Protein AF-A0A2M8UZ68-F1 (afdb_monomer_lite)

Structure (mmCIF, N/CA/C/O backbone):
data_AF-A0A2M8UZ68-F1
#
_entry.id   AF-A0A2M8UZ68-F1
#
loop_
_atom_site.group_PDB
_atom_site.id
_atom_site.type_symbol
_atom_site.label_atom_id
_atom_site.label_alt_id
_atom_site.label_comp_id
_atom_site.label_asym_id
_atom_site.label_entity_id
_atom_site.label_seq_id
_atom_site.pdbx_PDB_ins_code
_atom_site.Cartn_x
_atom_site.Cartn_y
_atom_site.Cartn_z
_atom_site.occupancy
_atom_site.B_iso_or_equiv
_atom_site.auth_seq_id
_atom_site.auth_comp_id
_atom_site.auth_asym_id
_atom_site.auth_atom_id
_atom_site.pdbx_PDB_model_num
ATOM 1 N N . MET A 1 1 ? -15.312 -3.853 22.087 1.00 61.69 1 MET A N 1
ATOM 2 C CA . MET A 1 1 ? -14.100 -3.224 21.516 1.00 61.69 1 MET A CA 1
ATOM 3 C C . MET A 1 1 ? -14.552 -2.091 20.609 1.00 61.69 1 MET A C 1
ATOM 5 O O . MET A 1 1 ? -15.529 -2.279 19.895 1.00 61.69 1 MET A O 1
ATOM 9 N N . SER A 1 2 ? -13.934 -0.913 20.696 1.00 82.25 2 SER A N 1
ATOM 10 C CA . SER A 1 2 ? -14.302 0.261 19.891 1.00 82.25 2 SER A CA 1
ATOM 11 C C . SER A 1 2 ? -13.778 0.141 18.457 1.00 82.25 2 SER A C 1
ATOM 13 O O . SER A 1 2 ? -12.652 -0.306 18.260 1.00 82.25 2 SER A O 1
ATOM 15 N N . SER A 1 3 ? -14.574 0.559 17.471 1.00 93.19 3 SER A N 1
ATOM 16 C CA . SER A 1 3 ? -14.161 0.658 16.062 1.00 93.19 3 SER A CA 1
ATOM 17 C C . SER A 1 3 ? -12.955 1.586 15.877 1.00 93.19 3 SER A C 1
ATOM 19 O O . SER A 1 3 ? -12.861 2.602 16.571 1.00 93.19 3 SER A O 1
ATOM 21 N N . LEU A 1 4 ? -12.098 1.303 14.895 1.00 96.62 4 LEU A N 1
ATOM 22 C CA . LEU A 1 4 ? -10.994 2.185 14.511 1.00 96.62 4 LEU A CA 1
ATOM 23 C C . LEU A 1 4 ? -11.495 3.347 13.645 1.00 96.62 4 LEU A C 1
ATOM 25 O O . LEU A 1 4 ? -12.476 3.216 12.911 1.00 96.62 4 LEU A O 1
ATOM 29 N N . SER A 1 5 ? -10.818 4.492 13.734 1.00 97.25 5 SER A N 1
ATOM 30 C CA . SER A 1 5 ? -11.102 5.665 12.900 1.00 97.25 5 SER A CA 1
ATOM 31 C C . SER A 1 5 ? -10.325 5.625 11.582 1.00 97.25 5 SER A C 1
ATOM 33 O O . SER A 1 5 ? -9.269 4.995 11.511 1.00 97.25 5 SER A O 1
ATOM 35 N N . ALA A 1 6 ? -10.788 6.362 10.568 1.00 97.00 6 ALA A N 1
ATOM 36 C CA . ALA A 1 6 ? -10.039 6.569 9.325 1.00 97.00 6 ALA A CA 1
ATOM 37 C C . ALA A 1 6 ? -8.617 7.092 9.568 1.00 97.00 6 ALA A C 1
ATOM 39 O O . ALA A 1 6 ? -7.678 6.613 8.943 1.00 97.00 6 ALA A O 1
ATOM 40 N N . GLN A 1 7 ? -8.443 8.008 10.527 1.00 96.44 7 GLN A N 1
ATOM 41 C CA . GLN A 1 7 ? -7.131 8.548 10.888 1.00 96.44 7 GLN A CA 1
ATOM 42 C C . GLN A 1 7 ? -6.186 7.461 11.421 1.00 96.44 7 GLN A C 1
ATOM 44 O O . GLN A 1 7 ? -5.006 7.449 11.084 1.00 96.44 7 GLN A O 1
ATOM 49 N N . THR A 1 8 ? -6.708 6.528 12.220 1.00 97.00 8 THR A N 1
ATOM 50 C CA . THR A 1 8 ? -5.933 5.404 12.766 1.00 97.00 8 THR A CA 1
ATOM 51 C C . THR A 1 8 ? -5.469 4.447 11.666 1.00 97.00 8 THR A C 1
ATOM 53 O O . THR A 1 8 ? -4.382 3.890 11.756 1.00 97.00 8 THR A O 1
ATOM 56 N N . VAL A 1 9 ? -6.278 4.258 10.621 1.00 97.56 9 VAL A N 1
ATOM 57 C CA . VAL A 1 9 ? -5.928 3.422 9.460 1.00 97.56 9 VAL A CA 1
ATOM 58 C C . VAL A 1 9 ? -5.014 4.162 8.478 1.00 97.56 9 VAL A C 1
ATOM 60 O O . VAL A 1 9 ? -4.151 3.549 7.857 1.00 97.56 9 VAL A O 1
ATOM 63 N N . LEU A 1 10 ? -5.175 5.479 8.348 1.00 97.88 10 LEU A N 1
ATOM 64 C CA . LEU A 1 10 ? -4.382 6.333 7.464 1.00 97.88 10 LEU A CA 1
ATOM 65 C C . LEU A 1 10 ? -2.892 6.283 7.802 1.00 97.88 10 LEU A C 1
ATOM 67 O O . LEU A 1 10 ? -2.064 6.150 6.904 1.00 97.88 10 LEU A O 1
ATOM 71 N N . GLU A 1 11 ? -2.561 6.403 9.086 1.00 97.00 11 GLU A N 1
ATOM 72 C CA . GLU A 1 11 ? -1.183 6.505 9.567 1.00 97.00 11 GLU A CA 1
ATOM 73 C C . GLU A 1 11 ? -0.270 5.360 9.085 1.00 97.00 11 GLU A C 1
ATOM 75 O O . GLU A 1 11 ? 0.751 5.659 8.460 1.00 97.00 11 GLU A O 1
ATOM 80 N N . PRO A 1 12 ? -0.606 4.066 9.263 1.00 97.75 12 PRO A N 1
ATOM 81 C CA . PRO A 1 12 ? 0.246 2.984 8.775 1.00 97.75 12 PRO A CA 1
ATOM 82 C C . PRO A 1 12 ? 0.365 2.951 7.245 1.00 97.75 12 PRO A C 1
ATOM 84 O O . PRO A 1 12 ? 1.446 2.661 6.735 1.00 97.75 12 PRO A O 1
ATOM 87 N N . VAL A 1 13 ? -0.697 3.282 6.499 1.00 98.00 13 VAL A N 1
ATOM 88 C CA . VAL A 1 13 ? -0.653 3.331 5.024 1.00 98.00 13 VAL A CA 1
ATOM 89 C C . VAL A 1 13 ? 0.285 4.444 4.553 1.00 98.00 13 VAL A C 1
ATOM 91 O O . VAL A 1 13 ? 1.132 4.225 3.685 1.00 98.00 13 VAL A O 1
ATOM 94 N N . TYR A 1 14 ? 0.165 5.630 5.153 1.00 98.12 14 TYR A N 1
ATOM 95 C CA . TYR A 1 14 ? 1.011 6.778 4.852 1.00 98.12 14 TYR A CA 1
ATOM 96 C C . TYR A 1 14 ? 2.478 6.509 5.204 1.00 98.12 14 TYR A C 1
ATOM 98 O O . TYR A 1 14 ? 3.354 6.710 4.362 1.00 98.12 14 TYR A O 1
ATOM 106 N N . ASN A 1 15 ? 2.751 6.006 6.410 1.00 97.62 15 ASN A N 1
ATOM 107 C CA . ASN A 1 15 ? 4.111 5.707 6.857 1.00 97.62 15 ASN A CA 1
ATOM 108 C C . ASN A 1 15 ? 4.765 4.650 5.962 1.00 97.62 15 ASN A C 1
ATOM 110 O O . ASN A 1 15 ? 5.896 4.842 5.516 1.00 97.62 15 ASN A O 1
ATOM 114 N N . PHE A 1 16 ? 4.035 3.587 5.611 1.00 98.31 16 PHE A N 1
ATOM 115 C CA . PHE A 1 16 ? 4.527 2.567 4.690 1.00 98.31 16 PHE A CA 1
ATOM 116 C C . PHE A 1 16 ? 4.886 3.157 3.320 1.00 98.31 16 PHE A C 1
ATOM 118 O O . PHE A 1 16 ? 5.974 2.894 2.808 1.00 98.31 16 PHE A O 1
ATOM 125 N N . LEU A 1 17 ? 4.010 3.988 2.740 1.00 97.81 17 LEU A N 1
ATOM 126 C CA . LEU A 1 17 ? 4.255 4.667 1.463 1.00 97.81 17 LEU A CA 1
ATOM 127 C C . LEU A 1 17 ? 5.515 5.545 1.516 1.00 97.81 17 LEU A C 1
ATOM 129 O O . LEU A 1 17 ? 6.355 5.469 0.619 1.00 97.81 17 LEU A O 1
ATOM 133 N N . GLN A 1 18 ? 5.663 6.359 2.564 1.00 97.50 18 GLN A N 1
ATOM 134 C CA . GLN A 1 18 ? 6.816 7.249 2.721 1.00 97.50 18 GLN A CA 1
ATOM 135 C C . GLN A 1 18 ? 8.120 6.472 2.908 1.00 97.50 18 GLN A C 1
ATOM 137 O O . GLN A 1 18 ? 9.122 6.796 2.275 1.00 97.50 18 GLN A O 1
ATOM 142 N N . MET A 1 19 ? 8.112 5.423 3.730 1.00 96.75 19 MET A N 1
ATOM 143 C CA . MET A 1 19 ? 9.304 4.615 3.980 1.00 96.75 19 MET A CA 1
ATOM 144 C C . MET A 1 19 ? 9.701 3.760 2.774 1.00 96.75 19 MET A C 1
ATOM 146 O O . MET A 1 19 ? 10.891 3.591 2.518 1.00 96.75 19 MET A O 1
ATOM 150 N N . ALA A 1 20 ? 8.730 3.214 2.036 1.00 96.75 20 ALA A N 1
ATOM 151 C CA . ALA A 1 20 ? 9.011 2.407 0.855 1.00 96.75 20 ALA A CA 1
ATOM 152 C C . ALA A 1 20 ? 9.460 3.273 -0.328 1.00 96.75 20 ALA A C 1
ATOM 154 O O . ALA A 1 20 ? 10.416 2.912 -1.010 1.00 96.75 20 ALA A O 1
ATOM 155 N N . TYR A 1 21 ? 8.783 4.402 -0.572 1.00 97.19 21 TYR A N 1
ATOM 156 C CA . TYR A 1 21 ? 8.878 5.107 -1.852 1.00 97.19 21 TYR A CA 1
ATOM 157 C C . TYR A 1 21 ? 9.070 6.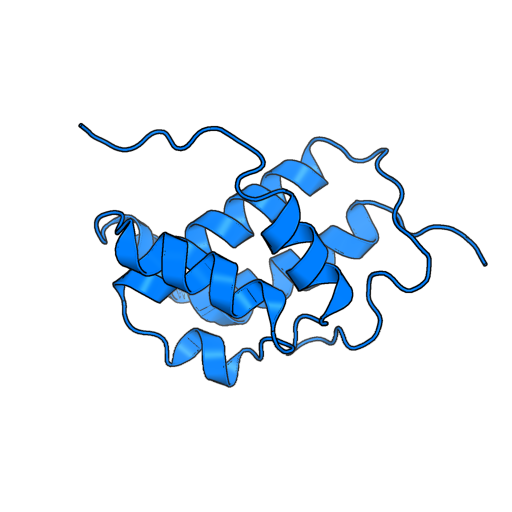619 -1.760 1.00 97.19 21 TYR A C 1
ATOM 159 O O . TYR A 1 21 ? 9.281 7.233 -2.800 1.00 97.19 21 TYR A O 1
ATOM 167 N N . GLY A 1 22 ? 9.034 7.241 -0.577 1.00 94.25 22 GLY A N 1
ATOM 168 C CA . GLY A 1 22 ? 9.087 8.704 -0.411 1.00 94.25 22 GLY A CA 1
ATOM 169 C C . GLY A 1 22 ? 10.144 9.409 -1.282 1.00 94.25 22 GLY A C 1
ATOM 170 O O . GLY A 1 22 ? 9.782 10.313 -2.039 1.00 94.25 22 GLY A O 1
ATOM 171 N N . PRO A 1 23 ? 11.418 8.965 -1.272 1.00 93.31 23 PRO A N 1
ATOM 172 C CA . PRO A 1 23 ? 12.470 9.544 -2.115 1.00 93.31 23 PRO A CA 1
ATOM 173 C C . PRO A 1 23 ? 12.284 9.329 -3.627 1.00 93.31 23 PRO A C 1
ATOM 175 O O . PRO A 1 23 ? 12.789 10.121 -4.419 1.00 93.31 23 PRO A O 1
ATOM 178 N N . GLU A 1 24 ? 11.576 8.273 -4.039 1.00 94.25 24 GLU A N 1
ATOM 179 C CA . GLU A 1 24 ? 11.405 7.863 -5.441 1.00 94.25 24 GLU A CA 1
ATOM 180 C C . GLU A 1 24 ? 10.017 8.176 -6.030 1.00 94.25 24 GLU A C 1
ATOM 182 O O . GLU A 1 24 ? 9.823 7.984 -7.229 1.00 94.25 24 GLU A O 1
ATOM 187 N N . LEU A 1 25 ? 9.074 8.733 -5.253 1.00 93.06 25 LEU A N 1
ATOM 188 C CA . LEU A 1 25 ? 7.695 9.004 -5.700 1.00 93.06 25 LEU A CA 1
ATOM 189 C C . LEU A 1 25 ? 7.628 9.801 -7.010 1.00 93.06 25 LEU A C 1
ATOM 191 O O . LEU A 1 25 ? 6.878 9.437 -7.912 1.00 93.06 25 LEU A O 1
ATOM 195 N N . LYS A 1 26 ? 8.434 10.863 -7.144 1.00 91.88 26 LYS A N 1
ATOM 196 C CA . LYS A 1 26 ? 8.465 11.685 -8.369 1.00 91.88 26 LYS A CA 1
ATOM 197 C C . LYS A 1 26 ? 8.923 10.891 -9.593 1.00 91.88 26 LYS A C 1
ATOM 199 O O . LYS A 1 26 ? 8.412 11.108 -10.685 1.00 91.88 26 LYS A O 1
ATOM 204 N N . THR A 1 27 ? 9.874 9.981 -9.412 1.00 94.38 27 THR A N 1
ATOM 205 C CA . THR A 1 27 ? 10.383 9.124 -10.488 1.00 94.38 27 THR A CA 1
ATOM 206 C C . THR A 1 27 ? 9.360 8.049 -10.849 1.00 94.38 27 THR A C 1
ATOM 208 O O . THR A 1 27 ? 9.123 7.795 -12.025 1.00 94.38 27 THR A O 1
ATOM 211 N N . LEU A 1 28 ? 8.697 7.454 -9.854 1.00 94.00 28 LEU A N 1
ATOM 212 C CA . LEU A 1 28 ? 7.665 6.436 -10.067 1.00 94.00 28 LEU A CA 1
ATOM 213 C C . LEU A 1 28 ? 6.436 6.973 -10.814 1.00 94.00 28 LEU A C 1
ATOM 215 O O . LEU A 1 28 ? 5.844 6.234 -11.597 1.00 94.00 28 LEU A O 1
ATOM 219 N N . GLN A 1 29 ? 6.097 8.255 -10.642 1.00 89.06 29 GLN A N 1
ATOM 220 C CA . GLN A 1 29 ? 5.032 8.932 -11.399 1.00 89.06 29 GLN A CA 1
ATOM 221 C C . GLN A 1 29 ? 5.312 9.029 -12.907 1.00 89.06 29 GLN A C 1
ATOM 223 O O . GLN A 1 29 ? 4.384 9.232 -13.684 1.00 89.06 29 GLN A O 1
ATOM 228 N N . GLN A 1 30 ? 6.573 8.903 -13.328 1.00 92.12 30 GLN A N 1
ATOM 229 C CA . GLN A 1 30 ? 6.958 8.921 -14.743 1.00 92.12 30 GLN A CA 1
ATOM 230 C C . GLN A 1 30 ? 6.916 7.529 -15.383 1.00 92.12 30 GLN A C 1
ATOM 232 O O . GLN A 1 30 ? 6.984 7.416 -16.606 1.00 92.12 30 GLN A O 1
ATOM 237 N N . VAL A 1 31 ? 6.828 6.466 -14.579 1.00 93.44 31 VAL A N 1
ATOM 238 C CA . VAL A 1 31 ? 6.709 5.098 -15.086 1.00 93.44 31 VAL A CA 1
ATOM 239 C C . VAL A 1 31 ? 5.288 4.910 -15.630 1.00 93.44 31 VAL A C 1
ATOM 241 O O . VAL A 1 31 ? 4.334 5.142 -14.885 1.00 93.44 31 VAL A O 1
ATOM 244 N N . PRO A 1 32 ? 5.116 4.489 -16.899 1.00 91.31 32 PRO A N 1
ATOM 245 C CA . PRO A 1 32 ? 3.794 4.263 -17.469 1.00 91.31 32 PRO A CA 1
ATOM 246 C C . PRO A 1 32 ? 2.991 3.238 -16.670 1.00 91.31 32 PRO A C 1
ATOM 248 O O . PRO A 1 32 ? 3.532 2.237 -16.190 1.00 91.31 32 PRO A O 1
ATOM 251 N N . PHE A 1 33 ? 1.684 3.469 -16.571 1.00 90.12 33 PHE A N 1
ATOM 252 C CA . PHE A 1 33 ? 0.784 2.522 -15.929 1.00 90.12 33 PHE A CA 1
ATOM 253 C C . PHE A 1 33 ? 0.792 1.176 -16.664 1.00 90.12 33 PHE A C 1
ATOM 255 O O . PHE A 1 33 ? 0.755 1.119 -17.892 1.00 90.12 33 PHE A O 1
ATOM 262 N N . SER A 1 34 ? 0.805 0.085 -15.900 1.00 94.12 34 SER A N 1
ATOM 263 C CA . SER A 1 34 ? 0.823 -1.281 -16.420 1.00 94.12 34 SER A CA 1
ATOM 264 C C . SER A 1 34 ? -0.363 -2.060 -15.862 1.00 94.12 34 SER A C 1
ATOM 266 O O . SER A 1 34 ? -0.385 -2.396 -14.679 1.00 94.12 34 SER A O 1
ATOM 268 N N . SER A 1 35 ? -1.326 -2.413 -16.720 1.00 93.44 35 SER A N 1
ATOM 269 C CA . SER A 1 35 ? -2.464 -3.268 -16.339 1.00 93.44 35 SER A CA 1
ATOM 270 C C . SER A 1 35 ? -2.019 -4.657 -15.866 1.00 93.44 35 SER A C 1
ATOM 272 O O . SER A 1 35 ? -2.667 -5.282 -15.034 1.00 93.44 35 SER A O 1
ATOM 274 N N . SER A 1 36 ? -0.874 -5.147 -16.357 1.00 96.44 36 SER A N 1
ATOM 275 C CA . SER A 1 36 ? -0.274 -6.392 -15.861 1.00 96.44 36 SER A CA 1
ATOM 276 C C . SER A 1 36 ? 0.215 -6.240 -14.415 1.00 96.44 36 SER A C 1
ATOM 278 O O . SER A 1 36 ? -0.037 -7.105 -13.575 1.00 96.44 36 SER A O 1
ATOM 280 N N . ALA A 1 37 ? 0.859 -5.112 -14.095 1.00 97.12 37 ALA A N 1
ATOM 281 C CA . ALA A 1 37 ? 1.294 -4.807 -12.734 1.00 97.12 37 ALA A CA 1
ATOM 282 C C . ALA A 1 37 ? 0.113 -4.555 -11.782 1.00 97.12 37 ALA A C 1
ATOM 284 O O . ALA A 1 37 ? 0.196 -4.919 -10.613 1.00 97.12 37 ALA A O 1
ATOM 285 N N . GLU A 1 38 ? -0.984 -3.982 -12.276 1.00 95.69 38 GLU A N 1
ATOM 286 C CA . GLU A 1 38 ? -2.247 -3.838 -11.545 1.00 95.69 38 GLU A CA 1
ATOM 287 C C . GLU A 1 38 ? -2.877 -5.189 -11.197 1.00 95.69 38 GLU A C 1
ATOM 289 O O . GLU A 1 38 ? -3.178 -5.438 -10.031 1.00 95.69 38 GLU A O 1
ATOM 294 N N . ASN A 1 39 ? -3.031 -6.084 -12.175 1.00 95.44 39 ASN A N 1
ATOM 295 C CA . ASN A 1 39 ? -3.567 -7.421 -11.914 1.00 95.44 39 ASN A CA 1
ATOM 296 C C . ASN A 1 39 ? -2.704 -8.164 -10.888 1.00 95.44 39 ASN A C 1
ATOM 298 O O . ASN A 1 39 ? -3.223 -8.700 -9.909 1.00 95.44 39 ASN A O 1
ATOM 302 N N . TRP A 1 40 ? -1.378 -8.099 -11.056 1.00 96.62 40 TRP A N 1
ATOM 303 C CA . TRP A 1 40 ? -0.435 -8.638 -10.080 1.00 96.62 40 TRP A CA 1
ATOM 304 C C . TRP A 1 40 ? -0.614 -8.013 -8.691 1.00 96.62 40 TRP A C 1
ATOM 306 O O . TRP A 1 40 ? -0.545 -8.725 -7.690 1.00 96.62 40 TRP A O 1
ATOM 316 N N . LEU A 1 41 ? -0.836 -6.697 -8.609 1.00 96.94 41 LEU A N 1
ATOM 317 C CA . LEU A 1 41 ? -1.031 -6.005 -7.340 1.00 96.94 41 LEU A CA 1
ATOM 318 C C . LEU A 1 41 ? -2.259 -6.560 -6.615 1.00 96.94 41 LEU A C 1
ATOM 320 O O . LEU A 1 41 ? -2.143 -6.941 -5.454 1.00 96.94 41 LEU A O 1
ATOM 324 N N . PHE A 1 42 ? -3.413 -6.651 -7.276 1.00 95.06 42 PHE A N 1
ATOM 325 C CA . PHE A 1 42 ? -4.637 -7.130 -6.626 1.00 95.06 42 PHE A CA 1
ATOM 326 C C . PHE A 1 42 ? -4.540 -8.590 -6.183 1.00 95.06 42 PHE A C 1
ATOM 328 O O . PHE A 1 42 ? -4.962 -8.921 -5.074 1.00 95.06 42 PHE A O 1
ATOM 335 N N . GLU A 1 43 ? -3.901 -9.443 -6.983 1.00 95.19 43 GLU A N 1
ATOM 336 C CA . GLU A 1 43 ? -3.573 -10.807 -6.565 1.00 95.19 43 GLU A CA 1
ATOM 337 C C . GLU A 1 43 ? -2.656 -10.799 -5.334 1.00 95.19 43 GLU A C 1
ATOM 339 O O . GLU A 1 43 ? -2.939 -11.466 -4.336 1.00 95.19 43 GLU A O 1
ATOM 344 N N . ARG A 1 44 ? -1.592 -9.985 -5.349 1.00 95.81 44 ARG A N 1
ATOM 345 C CA . ARG A 1 44 ? -0.619 -9.906 -4.255 1.00 95.81 44 ARG A CA 1
ATOM 346 C C . ARG A 1 44 ? -1.246 -9.422 -2.949 1.00 95.81 44 ARG A C 1
ATOM 348 O O . ARG A 1 44 ? -0.915 -9.975 -1.899 1.00 95.81 44 ARG A O 1
ATOM 355 N N . LEU A 1 45 ? -2.109 -8.409 -2.992 1.00 93.75 45 LEU A N 1
ATOM 356 C CA . LEU A 1 45 ? -2.742 -7.824 -1.803 1.00 93.75 45 LEU A CA 1
ATOM 357 C C . LEU A 1 45 ? -3.719 -8.794 -1.119 1.00 93.75 45 LEU A C 1
ATOM 359 O O . LEU A 1 45 ? -3.880 -8.739 0.096 1.00 93.75 45 LEU A O 1
ATOM 363 N N . SER A 1 46 ? -4.321 -9.722 -1.868 1.00 90.94 46 S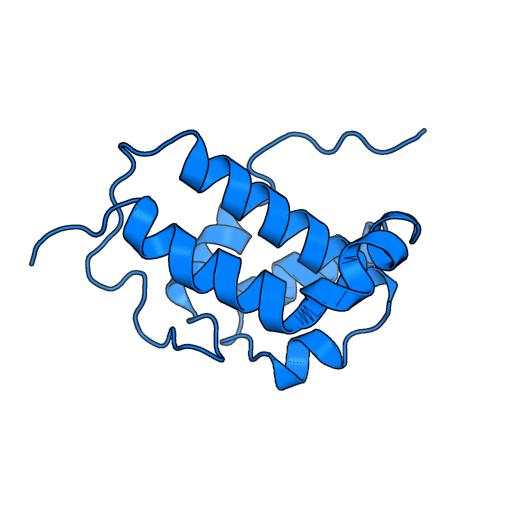ER A N 1
ATOM 364 C CA . SER A 1 46 ? -5.252 -10.716 -1.314 1.00 90.94 46 SER A CA 1
ATOM 365 C C . SER A 1 46 ? -4.580 -11.845 -0.511 1.00 90.94 46 SER A C 1
ATOM 367 O O . SER A 1 46 ? -5.257 -12.567 0.222 1.00 90.94 46 SER A O 1
ATOM 369 N N . GLY A 1 47 ? -3.258 -12.008 -0.649 1.00 90.50 47 GLY A N 1
ATOM 370 C CA . GLY A 1 47 ? -2.525 -13.176 -0.159 1.00 90.50 47 GLY A CA 1
ATOM 371 C C . GLY A 1 47 ? -1.936 -13.024 1.244 1.00 90.50 47 GLY A C 1
ATOM 372 O O . GLY A 1 47 ? -2.457 -13.562 2.217 1.00 90.50 47 GLY A O 1
ATOM 373 N N . THR A 1 48 ? -0.779 -12.369 1.341 1.00 93.38 48 THR A N 1
ATOM 374 C CA . THR A 1 48 ? 0.051 -12.317 2.560 1.00 93.38 48 THR A CA 1
ATOM 375 C C . THR A 1 48 ? 0.324 -10.873 2.987 1.00 93.38 48 THR A C 1
ATOM 377 O O . THR A 1 48 ? 0.235 -9.967 2.156 1.00 93.38 48 THR A O 1
ATOM 380 N N . PRO A 1 49 ? 0.717 -10.624 4.251 1.00 97.25 49 PRO A N 1
ATOM 381 C CA . PRO A 1 49 ? 1.203 -9.310 4.668 1.00 97.25 49 PRO A CA 1
ATOM 382 C C . PRO A 1 49 ? 2.304 -8.780 3.741 1.00 97.25 49 PRO A C 1
ATOM 384 O O . PRO A 1 49 ? 3.093 -9.552 3.187 1.00 97.25 49 PRO A O 1
ATOM 387 N N . LEU A 1 50 ? 2.365 -7.463 3.567 1.00 97.81 50 LEU A N 1
ATOM 388 C CA . LEU A 1 50 ? 3.331 -6.806 2.688 1.00 97.81 50 LEU A CA 1
ATOM 389 C C . LEU A 1 50 ? 4.361 -6.068 3.533 1.00 97.81 50 LEU A C 1
ATOM 391 O O . LEU A 1 50 ? 4.024 -5.158 4.287 1.00 97.81 50 LEU A O 1
ATOM 395 N N . THR A 1 51 ? 5.627 -6.453 3.402 1.00 98.12 51 THR A N 1
ATOM 396 C CA . THR A 1 51 ? 6.727 -5.809 4.133 1.00 98.12 51 THR A CA 1
ATOM 397 C C . THR A 1 51 ? 7.356 -4.692 3.306 1.00 98.12 51 THR A C 1
ATOM 399 O O . THR A 1 51 ? 7.402 -4.774 2.078 1.00 98.12 51 THR A O 1
ATOM 402 N N . ILE A 1 52 ? 7.937 -3.683 3.963 1.00 97.38 52 ILE A N 1
ATOM 403 C CA . ILE A 1 52 ? 8.697 -2.632 3.263 1.00 97.38 52 ILE A CA 1
ATOM 404 C C . ILE A 1 52 ? 9.834 -3.249 2.442 1.00 97.38 52 ILE A C 1
ATOM 406 O O . ILE A 1 52 ? 10.030 -2.891 1.285 1.00 97.38 52 ILE A O 1
ATOM 410 N N . LYS A 1 53 ? 10.559 -4.228 3.007 1.00 97.44 53 LYS A N 1
ATOM 411 C CA . LYS A 1 53 ? 11.670 -4.914 2.322 1.00 97.44 53 LYS A CA 1
ATOM 412 C C . LYS A 1 53 ? 11.241 -5.590 1.023 1.00 97.44 53 LYS A C 1
ATOM 414 O O . LYS A 1 53 ? 12.049 -5.698 0.105 1.00 97.44 53 LYS A O 1
ATOM 419 N N . GLU A 1 54 ? 10.013 -6.086 0.967 1.00 97.62 54 GLU A N 1
ATOM 420 C CA . GLU A 1 54 ? 9.441 -6.656 -0.245 1.00 97.62 54 GLU A CA 1
ATOM 421 C C . GLU A 1 54 ? 9.034 -5.554 -1.226 1.00 97.62 54 GLU A C 1
ATOM 423 O O . GLU A 1 54 ? 9.451 -5.590 -2.382 1.00 97.62 54 GLU A O 1
ATOM 428 N N . ALA A 1 55 ? 8.311 -4.535 -0.754 1.00 97.62 55 ALA A N 1
ATOM 429 C CA . ALA A 1 55 ? 7.844 -3.414 -1.566 1.00 97.62 55 ALA A CA 1
ATOM 430 C C . ALA A 1 55 ? 8.994 -2.683 -2.291 1.00 97.62 55 ALA A C 1
ATOM 432 O O . ALA A 1 55 ? 8.900 -2.400 -3.488 1.00 97.62 55 ALA A O 1
ATOM 433 N N . ILE A 1 56 ? 10.123 -2.439 -1.617 1.00 97.00 56 ILE A N 1
ATOM 434 C CA . ILE A 1 56 ? 11.287 -1.771 -2.227 1.00 97.00 56 ILE A CA 1
ATOM 435 C C . ILE A 1 56 ? 11.995 -2.623 -3.291 1.00 97.00 56 ILE A C 1
ATOM 437 O O . ILE A 1 56 ? 12.733 -2.077 -4.110 1.00 97.00 56 ILE A O 1
ATOM 441 N N . LYS A 1 57 ? 11.792 -3.948 -3.282 1.00 97.50 57 LYS A N 1
ATOM 442 C CA . LYS A 1 57 ? 12.402 -4.901 -4.225 1.00 97.50 57 LYS A CA 1
ATOM 443 C C . LYS A 1 57 ? 11.530 -5.187 -5.446 1.00 97.50 57 LYS A C 1
ATOM 445 O O . LYS A 1 57 ? 11.946 -5.951 -6.315 1.00 97.50 57 LYS A O 1
ATOM 450 N N . LEU A 1 58 ? 10.331 -4.613 -5.512 1.00 97.75 58 LEU A N 1
ATOM 451 C CA . LEU A 1 58 ? 9.446 -4.784 -6.657 1.00 97.75 58 LEU A CA 1
ATOM 452 C C . LEU A 1 58 ? 10.055 -4.188 -7.931 1.00 97.75 58 LEU A C 1
ATOM 454 O O . LEU A 1 58 ? 10.853 -3.249 -7.890 1.00 97.75 58 LEU A O 1
ATOM 458 N N . ALA A 1 59 ? 9.637 -4.736 -9.071 1.00 97.25 59 ALA A N 1
ATOM 459 C CA . ALA A 1 59 ? 9.947 -4.169 -10.376 1.00 97.25 59 ALA A CA 1
ATOM 460 C C . ALA A 1 59 ? 9.368 -2.740 -10.505 1.00 97.25 59 ALA A C 1
ATOM 462 O O . ALA A 1 59 ? 8.366 -2.436 -9.848 1.00 97.25 59 ALA A O 1
ATOM 463 N N . PRO A 1 60 ? 9.971 -1.855 -11.324 1.00 96.56 60 PRO A N 1
ATOM 464 C CA . PRO A 1 60 ? 9.574 -0.445 -11.402 1.00 96.56 60 PRO A CA 1
ATOM 465 C C . PRO A 1 60 ? 8.092 -0.205 -11.719 1.00 96.56 60 PRO A C 1
ATOM 467 O O . PRO A 1 60 ? 7.478 0.682 -11.132 1.00 96.56 60 PRO A O 1
ATOM 470 N N . ASP A 1 61 ? 7.502 -1.013 -12.599 1.00 96.69 61 ASP A N 1
ATOM 471 C CA . ASP A 1 61 ? 6.082 -0.947 -12.957 1.00 96.69 61 ASP A CA 1
ATOM 472 C C . ASP A 1 61 ? 5.174 -1.283 -11.762 1.00 96.69 61 ASP A C 1
ATOM 474 O O . ASP A 1 61 ? 4.237 -0.549 -11.454 1.00 96.69 61 ASP A O 1
ATOM 478 N N . ARG A 1 62 ? 5.503 -2.337 -11.011 1.00 98.00 62 ARG A N 1
ATOM 479 C CA . ARG A 1 62 ? 4.789 -2.739 -9.789 1.00 98.00 62 ARG A CA 1
ATOM 480 C C . ARG A 1 62 ? 4.946 -1.727 -8.663 1.00 98.00 62 ARG A C 1
ATOM 482 O O . ARG A 1 62 ? 3.974 -1.454 -7.964 1.00 98.00 62 ARG A O 1
ATOM 489 N N . LYS A 1 63 ? 6.140 -1.145 -8.500 1.00 97.81 63 LYS A N 1
ATOM 490 C CA . LYS A 1 63 ? 6.371 -0.036 -7.562 1.00 97.81 63 LYS A CA 1
ATOM 491 C C . LYS A 1 63 ? 5.498 1.160 -7.908 1.00 97.81 63 LYS A C 1
ATOM 493 O O . LYS A 1 63 ? 4.855 1.712 -7.023 1.00 97.81 63 LYS A O 1
ATOM 498 N N . SER A 1 64 ? 5.457 1.537 -9.187 1.00 96.56 64 SER A N 1
ATOM 499 C CA . SER A 1 64 ? 4.652 2.663 -9.659 1.00 96.56 64 SER A CA 1
ATOM 500 C C . SER A 1 64 ? 3.174 2.448 -9.339 1.00 96.56 64 SER A C 1
ATOM 502 O O . SER A 1 64 ? 2.591 3.248 -8.604 1.00 96.56 64 SER A O 1
ATOM 504 N N . VAL A 1 65 ? 2.604 1.308 -9.746 1.00 96.81 65 VAL A N 1
ATOM 505 C CA . VAL A 1 65 ? 1.193 0.988 -9.485 1.00 96.81 65 VAL A CA 1
ATOM 506 C C . VAL A 1 65 ? 0.894 0.906 -7.983 1.00 96.81 65 VAL A C 1
ATOM 508 O O . VAL A 1 65 ? -0.073 1.516 -7.532 1.00 96.81 65 VAL A O 1
ATOM 511 N N . LEU A 1 66 ? 1.735 0.240 -7.181 1.00 97.75 66 LEU A N 1
ATOM 512 C CA . LEU A 1 66 ? 1.552 0.173 -5.726 1.00 97.75 66 LEU A CA 1
ATOM 513 C C . LEU A 1 66 ? 1.647 1.560 -5.071 1.00 97.75 66 LEU A C 1
ATOM 515 O O . LEU A 1 66 ? 0.840 1.883 -4.204 1.00 97.75 66 LEU A O 1
ATOM 519 N N . SER A 1 67 ? 2.598 2.402 -5.482 1.00 97.12 67 SER A N 1
ATOM 520 C CA . SER A 1 67 ? 2.747 3.756 -4.936 1.00 97.12 67 SER A CA 1
ATOM 521 C C . SER A 1 67 ? 1.529 4.631 -5.244 1.00 97.12 67 SER A C 1
ATOM 523 O O . SER A 1 67 ? 1.031 5.328 -4.358 1.00 97.12 67 SER A O 1
ATOM 525 N N . MET A 1 68 ? 0.992 4.536 -6.463 1.00 95.69 68 MET A N 1
ATOM 526 C CA . MET A 1 68 ? -0.226 5.229 -6.875 1.00 95.69 68 MET A CA 1
ATOM 527 C C . MET A 1 68 ? -1.438 4.730 -6.082 1.00 95.69 68 MET A C 1
ATOM 529 O O . MET A 1 68 ? -2.224 5.532 -5.580 1.00 95.69 68 MET A O 1
ATOM 533 N N . PHE A 1 69 ? -1.547 3.415 -5.908 1.00 97.31 69 PHE A N 1
ATOM 534 C CA . PHE A 1 69 ? -2.609 2.769 -5.144 1.00 97.31 69 PHE A CA 1
ATOM 535 C C . PHE A 1 69 ? -2.619 3.202 -3.678 1.00 97.31 69 PHE A C 1
ATOM 537 O O . PHE A 1 69 ? -3.630 3.702 -3.181 1.00 97.31 69 PHE A O 1
ATOM 544 N N . LEU A 1 70 ? -1.473 3.118 -3.001 1.00 97.69 70 LEU A N 1
ATOM 545 C CA . LEU A 1 70 ? -1.333 3.574 -1.618 1.00 97.69 70 LEU A CA 1
ATOM 546 C C . LEU A 1 70 ? -1.599 5.079 -1.487 1.00 97.69 70 LEU A C 1
ATOM 548 O O . LEU A 1 70 ? -2.260 5.497 -0.540 1.00 97.69 70 LEU A O 1
ATOM 552 N N . THR A 1 71 ? -1.153 5.892 -2.451 1.00 96.75 71 THR A N 1
ATOM 553 C CA . THR A 1 71 ? -1.439 7.337 -2.473 1.00 96.75 71 THR A CA 1
ATOM 554 C C . THR A 1 71 ? -2.943 7.604 -2.523 1.00 96.75 71 THR A C 1
ATOM 556 O O . THR A 1 71 ? -3.447 8.447 -1.782 1.00 96.75 71 THR A O 1
ATOM 559 N N . GLN A 1 72 ? -3.689 6.862 -3.341 1.00 96.12 72 GLN A N 1
ATOM 560 C CA . GLN A 1 72 ? -5.140 7.013 -3.415 1.00 96.12 72 GLN A CA 1
ATOM 561 C C . GLN A 1 72 ? -5.847 6.565 -2.137 1.00 96.12 72 GLN A C 1
ATOM 563 O O . GLN A 1 72 ? -6.801 7.220 -1.726 1.00 96.12 72 GLN A O 1
ATOM 568 N N . TYR A 1 73 ? -5.363 5.521 -1.463 1.00 97.75 73 TYR A N 1
ATOM 569 C CA . TYR A 1 73 ? -5.889 5.140 -0.150 1.00 97.75 73 TYR A CA 1
ATOM 570 C C . TYR A 1 73 ? -5.584 6.179 0.934 1.00 97.75 73 TYR A C 1
ATOM 572 O O . TYR A 1 73 ? -6.455 6.475 1.751 1.00 97.75 73 TYR A O 1
ATOM 580 N N . VAL A 1 74 ? -4.402 6.803 0.907 1.00 97.88 74 VAL A N 1
ATOM 581 C CA . VAL A 1 74 ? -4.083 7.961 1.759 1.00 97.88 74 VAL A CA 1
ATOM 582 C C . VAL A 1 74 ? -5.073 9.102 1.504 1.00 97.88 74 VAL A C 1
ATOM 584 O O . VAL A 1 74 ? -5.638 9.649 2.452 1.00 97.88 74 VAL A O 1
ATOM 587 N N . MET A 1 75 ? -5.346 9.433 0.237 1.00 97.12 75 MET A N 1
ATOM 588 C CA . MET A 1 75 ? -6.329 10.463 -0.125 1.00 97.12 75 MET A CA 1
ATOM 589 C C . MET A 1 75 ? -7.745 10.096 0.333 1.00 97.12 75 MET A C 1
ATOM 591 O O . MET A 1 75 ? -8.408 10.909 0.972 1.00 97.12 75 MET A O 1
ATOM 595 N N . PHE A 1 76 ? -8.190 8.867 0.067 1.00 97.12 76 PHE A N 1
ATOM 596 C CA . PHE A 1 76 ? -9.501 8.348 0.458 1.00 97.12 76 PHE A CA 1
ATOM 597 C C . PHE A 1 76 ? -9.718 8.458 1.971 1.00 97.12 76 PHE A C 1
ATOM 599 O O . PHE A 1 76 ? -10.674 9.089 2.418 1.00 97.12 76 PHE A O 1
ATOM 606 N N . LEU A 1 77 ? -8.787 7.941 2.773 1.00 97.44 77 LEU A N 1
ATOM 607 C CA . LEU A 1 77 ? -8.878 7.991 4.235 1.00 97.44 77 LEU A CA 1
ATOM 608 C C . LEU A 1 77 ? -8.794 9.428 4.781 1.00 97.44 77 LEU A C 1
ATOM 610 O O . LEU A 1 77 ? -9.388 9.7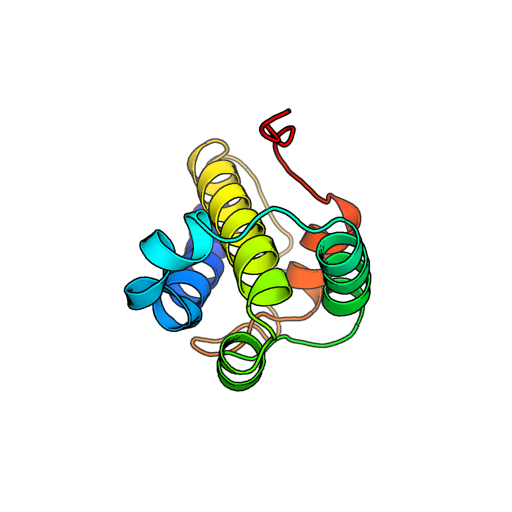31 5.814 1.00 97.44 77 LEU A O 1
ATOM 614 N N . THR A 1 78 ? -8.108 10.331 4.071 1.00 96.94 78 THR A N 1
ATOM 615 C CA . THR A 1 78 ? -8.059 11.763 4.412 1.00 96.94 78 THR A CA 1
ATOM 616 C C . THR A 1 78 ? -9.380 12.478 4.108 1.00 96.94 78 THR A C 1
ATOM 618 O O . THR A 1 78 ? -9.782 13.365 4.865 1.00 96.94 78 THR A O 1
ATOM 621 N N . MET A 1 79 ? -10.055 12.117 3.011 1.00 96.75 79 MET A N 1
ATOM 622 C CA . MET A 1 79 ? -11.322 12.721 2.581 1.00 96.75 79 MET A CA 1
ATOM 623 C C . MET A 1 79 ? -12.517 12.213 3.394 1.00 96.75 79 MET A C 1
ATOM 625 O O . MET A 1 79 ? -13.394 12.997 3.746 1.00 96.75 79 MET A O 1
ATOM 629 N N . PHE A 1 80 ? -12.540 10.924 3.732 1.00 95.69 80 PHE A N 1
ATOM 630 C CA . PHE A 1 80 ? -13.661 10.271 4.411 1.00 95.69 80 PHE A CA 1
ATOM 631 C C . PHE A 1 80 ? -13.333 9.979 5.884 1.00 95.69 80 PHE A C 1
ATOM 633 O O . PHE A 1 80 ? -13.300 8.833 6.331 1.00 95.69 80 PHE A O 1
ATOM 640 N N . LYS A 1 81 ? -13.090 11.041 6.661 1.00 94.44 81 LYS A N 1
ATOM 641 C CA . LYS A 1 81 ? -12.621 10.952 8.061 1.00 94.44 81 LYS A CA 1
ATOM 642 C C . LYS A 1 81 ? -13.591 10.242 9.011 1.00 94.44 81 LYS A C 1
ATOM 644 O O . LYS A 1 81 ? -13.163 9.704 10.033 1.00 94.44 81 LYS A O 1
ATOM 649 N N . ASP A 1 82 ? -14.876 10.223 8.669 1.00 94.75 82 ASP A N 1
ATOM 650 C CA . ASP A 1 82 ? -15.931 9.618 9.485 1.00 94.75 82 ASP A CA 1
ATOM 651 C C . ASP A 1 82 ? -16.012 8.089 9.351 1.00 94.75 82 ASP A C 1
ATOM 653 O O . ASP A 1 82 ? -16.739 7.450 10.118 1.00 94.75 82 ASP A O 1
ATOM 657 N N . LEU A 1 83 ? -15.245 7.484 8.428 1.00 95.00 83 LEU A N 1
ATOM 658 C CA . LEU A 1 83 ? -15.201 6.032 8.258 1.00 95.00 83 LEU A CA 1
ATOM 659 C C . LEU A 1 83 ? -14.800 5.322 9.554 1.00 95.00 83 LEU A C 1
ATOM 661 O O . LEU A 1 83 ? -13.908 5.751 10.300 1.00 95.00 83 LEU A O 1
ATOM 665 N N . LYS A 1 84 ? -15.472 4.194 9.790 1.00 96.38 84 LYS A N 1
ATOM 666 C CA . LYS A 1 84 ? -15.237 3.295 10.916 1.00 96.38 84 LYS A CA 1
ATOM 667 C C . LYS A 1 84 ? -14.800 1.940 10.395 1.00 96.38 84 LYS A C 1
ATOM 669 O O . LYS A 1 84 ? -15.408 1.402 9.475 1.00 96.38 84 LYS A O 1
ATOM 674 N N . PHE A 1 85 ? -13.776 1.388 11.027 1.00 96.56 85 PHE A N 1
ATOM 675 C CA . PHE A 1 85 ? -13.221 0.084 10.692 1.00 96.56 85 PHE A CA 1
ATOM 676 C C . PHE A 1 85 ? -13.337 -0.856 11.888 1.00 96.56 85 PHE A C 1
ATOM 678 O O . PHE A 1 85 ? -13.458 -0.419 13.039 1.00 96.56 85 PHE A O 1
ATOM 685 N N . ALA A 1 86 ? -13.312 -2.158 11.616 1.00 96.19 86 ALA A N 1
ATOM 686 C CA . ALA A 1 86 ? -13.363 -3.165 12.663 1.00 96.19 86 ALA A CA 1
ATOM 687 C C . ALA A 1 86 ? -12.150 -3.033 13.618 1.00 96.19 86 ALA A C 1
ATOM 689 O O . ALA A 1 86 ? -11.081 -2.587 13.192 1.00 96.19 86 ALA A O 1
ATOM 690 N N . PRO A 1 87 ? -12.281 -3.378 14.913 1.00 95.06 87 PRO A N 1
ATOM 691 C CA . PRO A 1 87 ? -11.185 -3.252 15.881 1.00 95.06 87 PRO A CA 1
ATOM 692 C C . PRO A 1 87 ? -9.928 -4.057 15.513 1.00 95.06 87 PRO A C 1
ATOM 694 O O . PRO A 1 87 ? -8.825 -3.706 15.918 1.00 95.06 87 PRO A O 1
ATOM 697 N N . ASP A 1 88 ? -10.098 -5.131 14.746 1.00 95.31 88 ASP A N 1
ATOM 698 C CA . ASP A 1 88 ? -9.064 -6.050 14.276 1.00 95.31 88 ASP A CA 1
ATOM 699 C C . ASP A 1 88 ? -8.500 -5.691 12.888 1.00 95.31 88 ASP A C 1
ATOM 701 O O . ASP A 1 88 ? -7.615 -6.378 12.384 1.00 95.31 88 ASP A O 1
ATOM 705 N N . PHE A 1 89 ? -8.950 -4.587 12.282 1.00 97.00 89 PHE A N 1
ATOM 706 C CA . PHE A 1 89 ? -8.582 -4.198 10.915 1.00 97.00 89 PHE A CA 1
ATOM 707 C C . PHE A 1 89 ? -7.076 -3.955 10.714 1.00 97.00 89 PHE A C 1
ATOM 709 O O . PHE A 1 89 ? -6.563 -4.074 9.604 1.00 97.00 89 PHE A O 1
ATOM 716 N N . LEU A 1 90 ? -6.355 -3.624 11.790 1.00 97.19 90 LEU A N 1
ATOM 717 C CA . LEU A 1 90 ? -4.905 -3.406 11.782 1.00 97.19 90 LEU A CA 1
ATOM 718 C C . LEU A 1 90 ? -4.111 -4.550 12.434 1.00 97.19 90 LEU A C 1
ATOM 720 O O . LEU A 1 90 ? -2.919 -4.390 12.694 1.00 97.19 90 LEU A O 1
ATOM 724 N N . VAL A 1 91 ? -4.727 -5.705 12.705 1.00 96.25 91 VAL A N 1
ATOM 725 C CA . VAL A 1 91 ? -3.999 -6.870 13.233 1.00 96.25 91 VAL A CA 1
ATOM 726 C C . VAL A 1 91 ? -2.889 -7.277 12.257 1.00 96.25 91 VAL A C 1
ATOM 728 O O . VAL A 1 91 ? -3.097 -7.420 11.056 1.00 96.25 91 VAL A O 1
ATOM 731 N N . GLY A 1 92 ? -1.668 -7.430 12.775 1.00 96.12 92 GLY A N 1
ATOM 732 C CA . GLY A 1 92 ? -0.486 -7.755 11.969 1.00 96.12 92 GLY A CA 1
ATOM 733 C C . GLY A 1 92 ? 0.118 -6.576 11.192 1.00 96.12 92 GLY A C 1
ATOM 734 O O . GLY A 1 92 ? 1.159 -6.752 10.560 1.00 96.12 92 GLY A O 1
ATOM 735 N N . THR A 1 93 ? -0.480 -5.383 11.258 1.00 97.56 93 THR A N 1
ATOM 736 C CA . THR A 1 93 ? 0.141 -4.144 10.773 1.00 97.56 93 THR A CA 1
ATOM 737 C C . THR A 1 93 ? 1.142 -3.628 11.806 1.00 97.56 93 THR A C 1
ATOM 739 O O . THR A 1 93 ? 0.882 -3.629 13.007 1.00 97.56 93 THR A O 1
ATOM 742 N N . SER A 1 94 ? 2.302 -3.177 11.339 1.00 96.25 94 SER A N 1
ATOM 743 C CA . SER A 1 94 ? 3.356 -2.555 12.147 1.00 96.25 94 SER A CA 1
ATOM 744 C C . SER A 1 94 ? 4.023 -1.434 11.350 1.00 96.25 94 SER A C 1
ATOM 746 O O . SER A 1 94 ? 3.679 -1.203 10.193 1.00 96.25 94 SER A O 1
ATOM 748 N N . GLU A 1 95 ? 5.032 -0.783 11.924 1.00 93.62 95 GLU A N 1
ATOM 749 C CA . GLU A 1 95 ? 5.801 0.269 11.242 1.00 93.62 95 GLU A CA 1
ATOM 750 C C . GLU A 1 95 ? 6.403 -0.175 9.899 1.00 93.62 95 GLU A C 1
ATOM 752 O O . GLU A 1 95 ? 6.610 0.649 9.015 1.00 93.62 95 GLU A O 1
ATOM 757 N N . THR A 1 96 ? 6.683 -1.473 9.720 1.00 96.25 96 THR A N 1
ATOM 758 C CA . THR A 1 96 ? 7.363 -1.988 8.517 1.00 96.25 96 THR A CA 1
ATOM 759 C C . THR A 1 96 ? 6.568 -3.023 7.724 1.00 96.25 96 THR A C 1
ATOM 761 O O . THR A 1 96 ? 7.086 -3.598 6.759 1.00 96.25 96 THR A O 1
ATOM 764 N N . VAL A 1 97 ? 5.314 -3.268 8.113 1.00 98.06 97 VAL A N 1
ATOM 765 C CA . VAL A 1 97 ? 4.458 -4.308 7.532 1.00 98.06 97 VAL A CA 1
ATOM 766 C C . VAL A 1 97 ? 3.017 -3.818 7.468 1.00 98.06 97 VAL A C 1
ATOM 768 O O . VAL A 1 97 ? 2.473 -3.402 8.486 1.00 98.06 97 VAL A O 1
ATOM 771 N N . LEU A 1 98 ? 2.376 -3.939 6.305 1.00 98.31 98 LEU A N 1
ATOM 772 C CA . LEU A 1 98 ? 0.922 -3.837 6.185 1.00 98.31 98 LEU A CA 1
ATOM 773 C C . LEU A 1 98 ? 0.297 -5.215 6.428 1.00 98.31 98 LEU A C 1
ATOM 775 O O . LEU A 1 98 ? 0.647 -6.191 5.756 1.00 98.31 98 LEU A O 1
ATOM 779 N N . GLY A 1 99 ? -0.598 -5.284 7.413 1.00 97.81 99 GLY A N 1
ATOM 780 C CA . GLY A 1 99 ? -1.283 -6.499 7.841 1.00 97.81 99 GLY A CA 1
ATOM 781 C C . GLY A 1 99 ? -2.331 -6.979 6.840 1.00 97.81 99 GLY A C 1
ATOM 782 O O . GLY A 1 99 ? -2.829 -6.218 6.013 1.00 97.81 99 GLY A O 1
ATOM 783 N N . LEU A 1 100 ? -2.671 -8.264 6.921 1.00 96.69 100 LEU A N 1
ATOM 784 C CA . LEU A 1 100 ? -3.475 -8.939 5.905 1.00 96.69 100 LEU A CA 1
ATOM 785 C C . LEU A 1 100 ? -4.893 -8.365 5.772 1.00 96.69 100 LEU A C 1
ATOM 787 O O . LEU A 1 100 ? -5.339 -8.156 4.651 1.00 96.69 100 LEU A O 1
ATOM 791 N N . GLN A 1 101 ? -5.581 -8.066 6.879 1.00 96.81 101 GLN A N 1
ATOM 792 C CA . GLN A 1 101 ? -6.956 -7.546 6.845 1.00 96.81 101 GLN A CA 1
ATOM 793 C C . GLN A 1 101 ? -7.046 -6.225 6.067 1.00 96.81 101 GLN A C 1
ATOM 795 O O . GLN A 1 101 ? -7.934 -6.043 5.234 1.00 96.81 101 GLN A O 1
ATOM 800 N N . LEU A 1 102 ? -6.085 -5.327 6.297 1.00 97.25 102 LEU A N 1
ATOM 801 C CA . LEU A 1 102 ? -5.966 -4.069 5.569 1.00 97.25 102 LEU A CA 1
ATOM 802 C C . LEU A 1 102 ? -5.752 -4.309 4.068 1.00 97.25 102 LEU A C 1
ATOM 804 O O . LEU A 1 102 ? -6.420 -3.686 3.245 1.00 97.25 102 LEU A O 1
ATOM 808 N N . LEU A 1 103 ? -4.839 -5.215 3.705 1.00 97.56 103 LEU A N 1
ATOM 809 C CA . LEU A 1 103 ? -4.534 -5.505 2.301 1.00 97.56 103 LEU A CA 1
ATOM 810 C C . LEU A 1 103 ? -5.701 -6.189 1.578 1.00 97.56 103 LEU A C 1
ATOM 812 O O . LEU A 1 103 ? -5.980 -5.847 0.432 1.00 97.56 103 LEU A O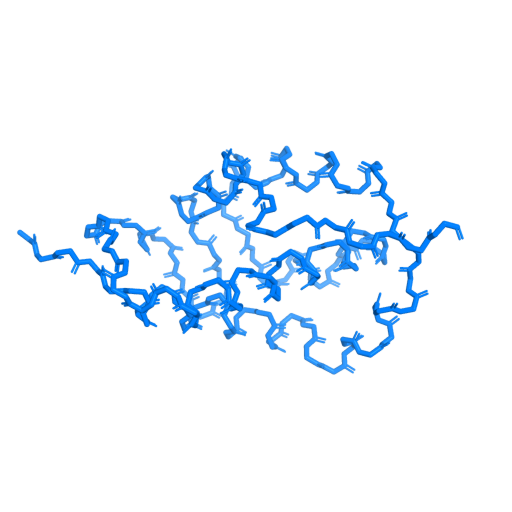 1
ATOM 816 N N . GLN A 1 104 ? -6.421 -7.090 2.249 1.00 96.31 104 GLN A N 1
ATOM 817 C CA . GLN A 1 104 ? -7.621 -7.732 1.710 1.00 96.31 104 GLN A CA 1
ATOM 818 C C . GLN A 1 104 ? -8.723 -6.713 1.442 1.00 96.31 104 GLN A C 1
ATOM 820 O O . GLN A 1 104 ? -9.259 -6.680 0.337 1.00 96.31 104 GLN A O 1
ATOM 825 N N . TYR A 1 105 ? -8.987 -5.811 2.393 1.00 96.38 105 TYR A N 1
ATOM 826 C CA . TYR A 1 105 ? -9.937 -4.720 2.185 1.00 96.38 105 TYR A CA 1
ATOM 827 C C . TYR A 1 105 ? -9.579 -3.888 0.952 1.00 96.38 105 TYR A C 1
ATOM 829 O O . TYR A 1 105 ? -10.446 -3.572 0.134 1.00 96.38 105 TYR A O 1
ATOM 837 N N . MET A 1 106 ? -8.294 -3.562 0.797 1.00 97.19 106 MET A N 1
ATOM 838 C CA . MET A 1 106 ? -7.812 -2.830 -0.365 1.00 97.19 106 MET A CA 1
ATOM 839 C C . MET A 1 106 ? -7.973 -3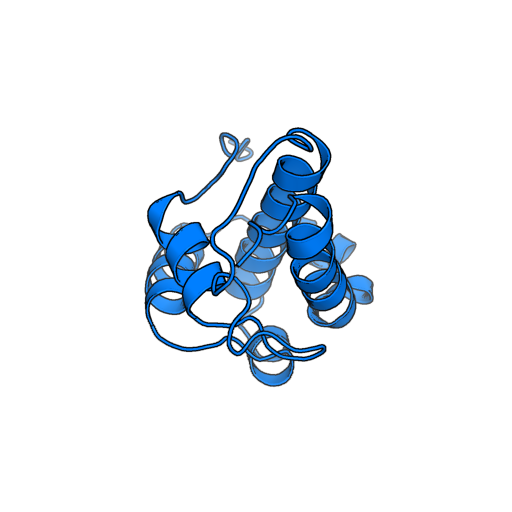.623 -1.673 1.00 97.19 106 MET A C 1
ATOM 841 O O . MET A 1 106 ? -8.394 -3.068 -2.684 1.00 97.19 106 MET A O 1
ATOM 845 N N . ALA A 1 107 ? -7.682 -4.925 -1.665 1.00 95.44 107 ALA A N 1
ATOM 846 C CA . ALA A 1 107 ? -7.835 -5.794 -2.831 1.00 95.44 107 ALA A CA 1
ATOM 847 C C . ALA A 1 107 ? -9.303 -5.924 -3.280 1.00 95.44 107 ALA A C 1
ATOM 849 O O . ALA A 1 107 ? -9.589 -5.912 -4.478 1.00 95.44 107 ALA A O 1
ATOM 850 N N . GLU A 1 108 ? -10.230 -6.022 -2.326 1.00 95.06 108 GLU A N 1
ATOM 851 C CA . GLU A 1 108 ? -11.669 -6.139 -2.577 1.00 95.06 108 GLU A CA 1
ATOM 852 C C . GLU A 1 108 ? -12.263 -4.850 -3.152 1.00 95.06 108 GLU A C 1
ATOM 854 O O . GLU A 1 108 ? -13.019 -4.893 -4.123 1.00 95.06 108 GLU A O 1
ATOM 859 N N . HIS A 1 109 ? -11.899 -3.701 -2.577 1.00 95.00 109 HIS A N 1
ATOM 860 C CA . HIS A 1 109 ? -12.458 -2.403 -2.965 1.00 95.00 109 HIS A CA 1
ATOM 861 C C . HIS A 1 109 ? -11.715 -1.758 -4.140 1.00 95.00 109 HIS A C 1
ATOM 863 O O . HIS A 1 109 ? -12.255 -0.855 -4.778 1.00 95.00 109 HIS A O 1
ATOM 869 N N . ARG A 1 110 ? -10.516 -2.257 -4.467 1.00 94.69 110 ARG A N 1
ATOM 870 C CA . ARG A 1 110 ? -9.675 -1.790 -5.575 1.00 94.69 110 ARG A CA 1
ATOM 871 C C . ARG A 1 110 ? -9.469 -0.275 -5.509 1.00 94.69 110 ARG A C 1
ATOM 873 O O . ARG A 1 110 ? -9.215 0.278 -4.447 1.00 94.69 110 ARG A O 1
ATOM 880 N N . TRP A 1 111 ? -9.485 0.409 -6.649 1.00 94.69 111 TRP A N 1
ATOM 881 C CA . TRP A 1 111 ? -9.240 1.843 -6.698 1.00 94.69 111 TRP A CA 1
ATOM 882 C C . TRP A 1 111 ? -10.379 2.628 -6.037 1.00 94.69 111 TRP A C 1
ATOM 884 O O . TRP A 1 111 ? -11.514 2.549 -6.513 1.00 94.69 111 TRP A O 1
ATOM 894 N N . PRO A 1 112 ? -10.098 3.455 -5.011 1.00 90.81 112 PRO A N 1
ATOM 895 C CA . PRO A 1 112 ? -11.125 4.293 -4.397 1.00 90.81 112 PRO A CA 1
ATOM 896 C C . PRO A 1 112 ? -11.562 5.446 -5.316 1.00 90.81 112 PRO A C 1
ATOM 898 O O . PRO A 1 112 ? -12.628 6.024 -5.112 1.00 90.81 112 PRO A O 1
ATOM 901 N N . PHE A 1 113 ? -10.760 5.773 -6.337 1.00 88.75 113 PHE A N 1
ATOM 902 C CA . PHE A 1 11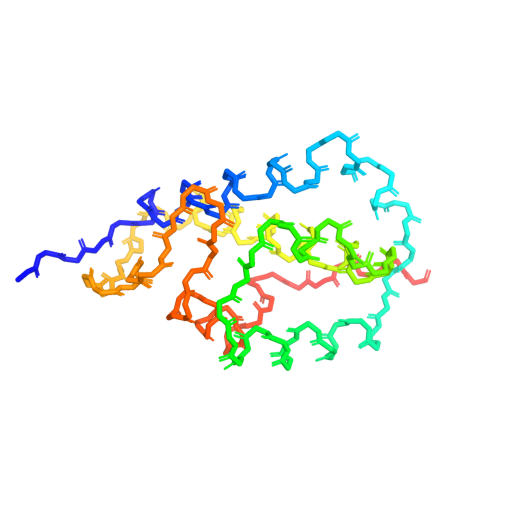3 ? -11.069 6.773 -7.356 1.00 88.75 113 PHE A CA 1
ATOM 903 C C . PHE A 1 113 ? -10.781 6.223 -8.766 1.00 88.75 113 PHE A C 1
ATOM 905 O O . PHE A 1 113 ? -9.887 5.389 -8.924 1.00 88.75 113 PHE A O 1
ATOM 912 N N . PRO A 1 114 ? -11.493 6.675 -9.817 1.00 81.44 114 PRO A N 1
ATOM 913 C CA . PRO A 1 114 ? -11.180 6.296 -11.194 1.00 81.44 114 PRO A CA 1
ATOM 914 C C . PRO A 1 114 ? -9.746 6.679 -11.584 1.00 81.44 114 PRO A C 1
ATOM 916 O O . PRO A 1 114 ? -9.294 7.786 -11.287 1.00 81.44 114 PRO A O 1
ATOM 919 N N . GLN A 1 115 ? -9.038 5.788 -12.284 1.00 74.69 115 GLN A N 1
ATOM 920 C CA . GLN A 1 115 ? -7.696 6.090 -12.782 1.00 74.69 115 GLN A CA 1
ATOM 921 C C . GLN A 1 115 ? -7.787 7.022 -13.992 1.00 74.69 115 GLN A C 1
ATOM 923 O O . GLN A 1 115 ? -8.351 6.659 -15.024 1.00 74.69 115 GLN A O 1
ATOM 928 N N . MET A 1 116 ? -7.209 8.218 -13.883 1.00 67.56 116 MET A N 1
ATOM 929 C CA . MET A 1 116 ? -7.000 9.102 -15.030 1.00 67.56 116 MET A CA 1
ATOM 930 C C . MET A 1 116 ? -5.748 8.646 -15.778 1.00 67.56 116 MET A C 1
ATOM 932 O O . MET A 1 116 ? -4.674 9.224 -15.627 1.00 67.56 116 MET A O 1
ATOM 936 N N . LEU A 1 117 ? -5.873 7.556 -16.531 1.00 68.69 117 LEU A N 1
ATOM 937 C CA . LEU A 1 117 ? -4.781 7.066 -17.363 1.00 68.69 117 LEU A CA 1
ATOM 938 C C . LEU A 1 117 ? -4.571 8.048 -18.528 1.00 68.69 117 LEU A C 1
ATOM 940 O O . LEU A 1 117 ? -5.553 8.374 -19.205 1.00 68.69 117 LEU A O 1
ATOM 944 N N . PRO A 1 118 ? -3.343 8.553 -18.761 1.00 57.69 118 PRO A N 1
ATOM 945 C CA . PRO A 1 118 ? -3.061 9.297 -19.980 1.00 57.69 118 PRO A CA 1
ATOM 946 C C . PRO A 1 118 ? -3.362 8.384 -21.176 1.00 57.69 118 PRO A C 1
ATOM 948 O O . PRO A 1 118 ? -2.903 7.240 -21.199 1.00 57.69 118 PRO A O 1
ATOM 951 N N . GLN A 1 119 ? -4.194 8.874 -22.101 1.00 45.41 119 GLN A N 1
ATOM 952 C CA . GLN A 1 119 ? -4.445 8.203 -23.379 1.00 45.41 119 GLN A CA 1
ATOM 953 C C . GLN A 1 119 ? -3.210 8.258 -24.272 1.00 45.41 119 GLN A C 1
ATOM 955 O O . GLN A 1 119 ? -2.520 9.305 -24.246 1.00 45.41 119 GLN A O 1
#

Secondary structure (DSSP, 8-state):
-PPEEHHHHHHHHHHHHHHHHGGGHHHHTTSPP-HHHHHHHHHHHHHS-EEHHHHTTS-HHHHHHHHHHHHHHHHHHHH-TT-EE-TTTTTT-BTTEE-HHHHHHHHHH--SS------

pLDDT: mean 94.02, std 8.01, range [45.41, 98.31]

Foldseek 3Di:
DFWDWLVRVLVLLVLLLCLLDVVPLVVLCPDAADVVLLVVLLVVLQPFKDFSVNLNPDDSNNVSVSSVLSVQSNVVSVVCRRDTHHPCQQPVRDSGIGGNSVSNVCSVCPGPDDDPHDD

Sequence (119 aa):
MSSLSAQTVLEPVYNFLQMAYGPELKTLQQVPFSSSAENWLFERLSGTPLTIKEAIKLAPDRKSVLSMFLTQYVMFLTMFKDLKFAPDFLVGTSETVLGLQLLQYMAEHRWPFPQMLPQ

Radius of gyration: 13.73 Å; chains: 1; bounding box: 28×26×45 Å